Protein AF-A0A838QZK5-F1 (afdb_monomer_lite)

Structure (mmCIF, N/CA/C/O backbone):
data_AF-A0A838QZK5-F1
#
_entry.id   AF-A0A838QZK5-F1
#
loop_
_atom_site.group_PDB
_atom_site.id
_atom_site.type_symbol
_atom_site.label_atom_id
_atom_site.label_alt_id
_atom_site.label_comp_id
_atom_site.label_asym_id
_atom_site.label_entity_id
_atom_site.label_seq_id
_atom_site.pdbx_PDB_ins_code
_atom_site.Cartn_x
_atom_site.Cartn_y
_atom_site.Cartn_z
_atom_site.occupancy
_atom_site.B_iso_or_equiv
_atom_site.auth_seq_id
_atom_site.auth_comp_id
_atom_site.auth_asym_id
_atom_site.auth_atom_id
_atom_site.pdbx_PDB_model_num
ATOM 1 N N . MET A 1 1 ? -12.836 -8.791 6.730 1.00 57.06 1 MET A N 1
ATOM 2 C CA . MET A 1 1 ? -11.793 -8.694 7.768 1.00 57.06 1 MET A CA 1
ATOM 3 C C . MET A 1 1 ? -12.200 -7.575 8.695 1.00 57.06 1 MET A C 1
ATOM 5 O O . MET A 1 1 ? -12.522 -6.504 8.193 1.00 57.06 1 MET A O 1
ATOM 9 N N . SER A 1 2 ? -12.292 -7.841 9.995 1.00 67.31 2 SER A N 1
ATOM 10 C CA . SER A 1 2 ? -12.326 -6.772 10.993 1.00 67.31 2 SER A CA 1
ATOM 11 C C . SER A 1 2 ? -10.965 -6.082 10.979 1.00 67.31 2 SER A C 1
ATOM 13 O O . SER A 1 2 ? -9.947 -6.756 10.862 1.00 67.31 2 SER A O 1
ATOM 15 N N . VAL A 1 3 ? -10.953 -4.752 11.011 1.00 78.38 3 VAL A N 1
ATOM 16 C CA . VAL A 1 3 ? -9.720 -3.995 11.233 1.00 78.38 3 VAL A CA 1
ATOM 17 C C . VAL A 1 3 ? -9.463 -4.006 12.733 1.00 78.38 3 VAL A C 1
ATOM 19 O O . VAL A 1 3 ? -10.292 -3.493 13.486 1.00 78.38 3 VAL A O 1
ATOM 22 N N . ASP A 1 4 ? -8.344 -4.585 13.154 1.00 84.38 4 ASP A N 1
ATOM 23 C CA . ASP A 1 4 ? -7.998 -4.681 14.570 1.00 84.38 4 ASP A CA 1
ATOM 24 C C . ASP A 1 4 ? -7.388 -3.357 15.069 1.00 84.38 4 ASP A C 1
ATOM 26 O O . ASP A 1 4 ? -6.628 -2.691 14.359 1.00 84.38 4 ASP A O 1
ATOM 30 N N . GLU A 1 5 ? -7.694 -2.949 16.304 1.00 86.88 5 GLU A N 1
ATOM 31 C CA . GLU A 1 5 ? -7.163 -1.702 16.889 1.00 86.88 5 GLU A CA 1
ATOM 32 C C . GLU A 1 5 ? -5.630 -1.699 16.983 1.00 86.88 5 GLU A C 1
ATOM 34 O O . GLU A 1 5 ? -4.997 -0.656 16.805 1.00 86.88 5 GLU A O 1
ATOM 39 N N . GLU A 1 6 ? -5.019 -2.871 17.174 1.00 87.44 6 GLU A N 1
ATOM 40 C CA . GLU A 1 6 ? -3.563 -3.038 17.149 1.00 87.44 6 GLU A CA 1
ATOM 41 C C . GLU A 1 6 ? -2.970 -2.690 15.771 1.00 87.44 6 GLU A C 1
ATOM 43 O O . GLU A 1 6 ? -1.923 -2.042 15.686 1.00 87.44 6 GLU A O 1
ATOM 48 N N . GLN A 1 7 ? -3.668 -3.030 14.677 1.00 88.88 7 GLN A N 1
ATOM 49 C CA . GLN A 1 7 ? -3.252 -2.615 13.335 1.00 88.88 7 GLN A CA 1
ATOM 50 C C . GLN A 1 7 ? -3.349 -1.099 13.163 1.00 88.88 7 GLN A C 1
ATOM 52 O O . GLN A 1 7 ? -2.453 -0.511 12.562 1.00 88.88 7 GLN A O 1
ATOM 57 N N . LEU A 1 8 ? -4.392 -0.450 13.688 1.00 93.75 8 LEU A N 1
ATOM 58 C CA . LEU A 1 8 ? -4.541 1.007 13.586 1.00 93.75 8 LEU A CA 1
ATOM 59 C C . LEU A 1 8 ? -3.442 1.758 14.348 1.00 93.75 8 LEU A C 1
ATOM 61 O O . LEU A 1 8 ? -2.937 2.767 13.850 1.00 93.75 8 LEU A O 1
ATOM 65 N N . GLU A 1 9 ? -2.998 1.252 15.501 1.00 95.56 9 GLU A N 1
ATOM 66 C CA . GLU A 1 9 ? -1.932 1.894 16.280 1.00 95.56 9 GLU A CA 1
ATOM 67 C C . GLU A 1 9 ? -0.609 1.989 15.494 1.00 95.56 9 GLU A C 1
ATOM 69 O O . GLU A 1 9 ? 0.068 3.021 15.545 1.00 95.56 9 GLU A O 1
ATOM 74 N N . ARG A 1 10 ? -0.285 0.997 14.648 1.00 95.50 10 ARG A N 1
ATOM 75 C CA . ARG A 1 10 ? 0.881 1.049 13.740 1.00 95.50 10 ARG A CA 1
ATOM 76 C C . ARG A 1 10 ? 0.883 2.298 12.848 1.00 95.50 10 ARG A C 1
ATOM 78 O O . ARG A 1 10 ? 1.947 2.846 12.553 1.00 95.50 10 ARG A O 1
ATOM 85 N N . TYR A 1 11 ? -0.295 2.769 12.438 1.00 97.06 11 TYR A N 1
ATOM 86 C CA . TYR A 1 11 ? -0.475 3.891 11.510 1.00 97.06 11 TYR A CA 1
ATOM 87 C C . TYR A 1 11 ? -0.838 5.207 12.211 1.00 97.06 11 TYR A C 1
ATOM 89 O O . TYR A 1 11 ? -1.112 6.213 11.551 1.00 97.06 11 TYR A O 1
ATOM 97 N N . ARG A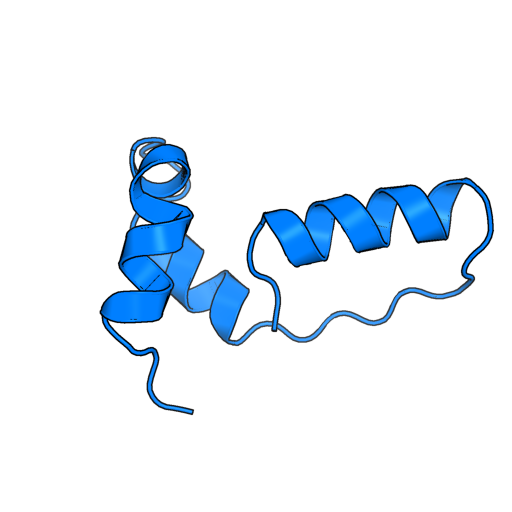 1 12 ? -0.771 5.262 13.549 1.00 96.69 12 ARG A N 1
ATOM 98 C CA . ARG A 1 12 ? -1.156 6.439 14.348 1.00 96.69 12 ARG A CA 1
ATOM 99 C C . ARG A 1 12 ? -0.523 7.742 13.863 1.00 96.69 12 ARG A C 1
ATOM 101 O O . ARG A 1 12 ? -1.158 8.790 13.907 1.00 96.69 12 ARG A O 1
ATOM 108 N N . ARG A 1 13 ? 0.734 7.708 13.402 1.00 96.88 13 ARG A N 1
ATOM 109 C CA . 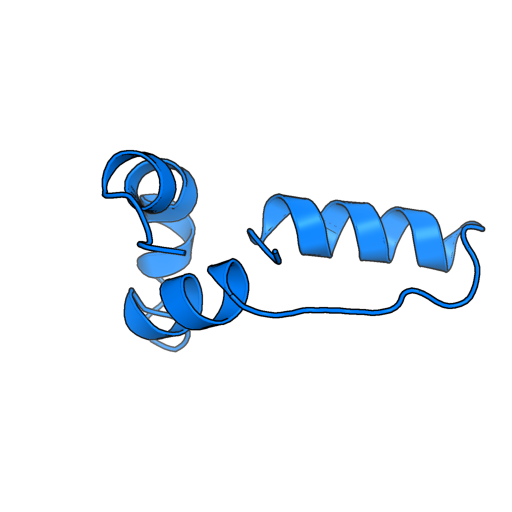ARG A 1 13 ? 1.438 8.908 12.911 1.00 96.88 13 ARG A CA 1
ATOM 110 C C . ARG A 1 13 ? 0.861 9.434 11.598 1.00 96.88 13 ARG A C 1
ATOM 112 O O . ARG A 1 13 ? 0.647 10.637 11.506 1.00 96.88 13 ARG A O 1
ATOM 1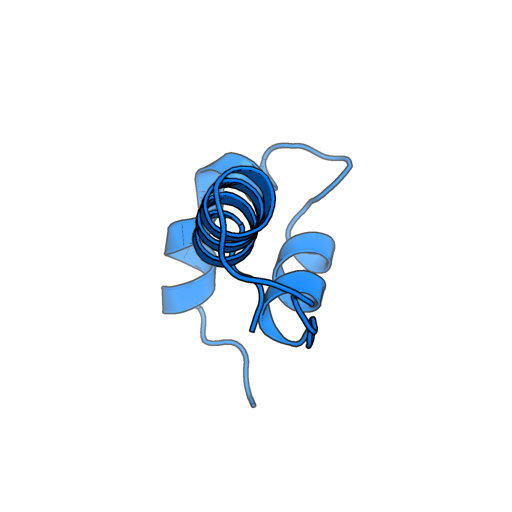19 N N . GLN A 1 14 ? 0.600 8.570 10.616 1.00 97.19 14 GLN A N 1
ATOM 120 C CA . GLN A 1 14 ? 0.053 9.009 9.327 1.00 97.19 14 GLN A CA 1
ATOM 121 C C . GLN A 1 14 ? -1.418 9.422 9.437 1.00 97.19 14 GLN A C 1
ATOM 123 O O . GLN A 1 14 ? -1.815 10.389 8.799 1.00 97.19 14 GLN A O 1
ATOM 128 N N . MET A 1 15 ? -2.197 8.799 10.330 1.00 97.19 15 MET A N 1
ATOM 129 C CA . MET A 1 15 ? -3.588 9.197 10.595 1.00 97.19 15 MET A CA 1
ATOM 130 C C . MET A 1 15 ? -3.726 10.607 11.191 1.00 97.19 15 MET A C 1
ATOM 132 O O . MET A 1 15 ? -4.789 11.212 11.086 1.00 97.19 15 MET A O 1
ATOM 136 N N . ARG A 1 16 ? -2.659 11.178 11.778 1.00 97.44 16 ARG A N 1
ATOM 137 C CA . ARG A 1 16 ? -2.651 12.591 12.218 1.00 97.44 16 ARG A CA 1
ATOM 138 C C . ARG A 1 16 ? -2.742 13.573 11.053 1.00 97.44 16 ARG A C 1
ATOM 140 O O . ARG A 1 16 ? -3.078 14.735 11.270 1.00 97.44 16 ARG A O 1
ATOM 147 N N . PHE A 1 17 ? -2.424 13.139 9.836 1.00 97.69 17 PHE A N 1
ATOM 148 C CA . PHE A 1 17 ? -2.659 13.940 8.649 1.00 97.69 17 PHE A CA 1
ATOM 149 C C . PHE A 1 17 ? -4.163 13.968 8.375 1.00 97.69 17 PHE A C 1
ATOM 151 O O . PHE A 1 17 ? -4.731 12.983 7.906 1.00 97.69 17 PHE A O 1
ATOM 158 N N . ALA A 1 18 ? -4.802 15.096 8.696 1.00 96.75 18 ALA A N 1
ATOM 159 C CA . ALA A 1 18 ? -6.257 15.250 8.643 1.00 96.75 18 ALA A CA 1
ATOM 160 C C . ALA A 1 18 ? -6.907 14.806 7.313 1.00 96.75 18 ALA A C 1
ATOM 162 O O . ALA A 1 18 ? -7.967 14.190 7.379 1.00 96.75 18 ALA A O 1
ATOM 163 N N . PRO A 1 19 ? -6.299 15.024 6.126 1.00 97.38 19 PRO A N 1
ATOM 164 C CA . PRO A 1 19 ? -6.860 14.514 4.872 1.00 97.38 19 PRO A CA 1
ATOM 165 C C . PRO A 1 19 ? -6.887 12.981 4.737 1.00 97.38 19 PRO A C 1
ATOM 167 O O . PRO A 1 19 ? -7.653 12.475 3.923 1.00 97.38 19 PRO A O 1
ATOM 170 N N . LEU A 1 20 ? -6.066 12.243 5.495 1.00 97.00 20 LEU A N 1
ATOM 171 C CA . LEU A 1 20 ? -6.133 10.779 5.580 1.00 97.00 20 LEU A CA 1
ATOM 172 C C . LEU A 1 20 ? -7.075 10.360 6.715 1.00 97.00 20 LEU A C 1
ATOM 174 O O . LEU A 1 20 ? -8.078 9.691 6.474 1.00 97.00 20 LEU A O 1
ATOM 178 N N . GLY A 1 21 ? -6.757 10.773 7.945 1.00 97.25 21 GLY A N 1
ATOM 179 C CA . GLY A 1 21 ? -7.505 10.396 9.140 1.00 97.25 21 GLY A CA 1
ATOM 180 C C . GLY A 1 21 ? -7.571 8.884 9.388 1.00 97.25 21 GLY A C 1
ATOM 181 O O . GLY A 1 21 ? -6.953 8.070 8.703 1.00 97.25 21 GLY A O 1
ATOM 182 N N . ASP A 1 22 ? -8.356 8.516 10.393 1.00 96.12 22 ASP A N 1
ATOM 183 C CA . ASP A 1 22 ? -8.628 7.123 10.766 1.00 96.12 22 ASP A CA 1
ATOM 184 C C . ASP A 1 22 ? -9.438 6.384 9.684 1.00 96.12 22 ASP A C 1
ATOM 186 O O . ASP A 1 22 ? -9.132 5.254 9.307 1.00 96.12 22 ASP A O 1
ATOM 190 N N . GLU A 1 23 ? -10.412 7.072 9.084 1.00 96.12 23 GLU A N 1
ATOM 191 C CA . GLU A 1 23 ? -11.225 6.524 7.995 1.00 96.12 23 GLU A CA 1
ATOM 192 C C . GLU A 1 23 ? -10.391 6.201 6.747 1.00 96.12 23 GLU A C 1
ATOM 194 O O . GLU A 1 23 ? -10.523 5.126 6.160 1.00 96.12 23 GLU A O 1
ATOM 199 N N . GLY A 1 24 ? -9.473 7.090 6.354 1.00 97.19 24 GLY A N 1
ATOM 200 C CA . GLY A 1 24 ? -8.566 6.825 5.240 1.00 97.19 24 GLY A CA 1
ATOM 201 C C . GLY A 1 24 ? -7.664 5.623 5.504 1.00 97.19 24 GLY A C 1
ATOM 202 O O . GLY A 1 24 ? -7.434 4.830 4.592 1.00 97.19 24 GLY A O 1
ATOM 203 N N . GLN A 1 25 ? -7.219 5.429 6.749 1.00 97.75 25 GLN A N 1
ATOM 204 C CA . GLN A 1 25 ? -6.427 4.256 7.106 1.00 97.75 25 GLN A CA 1
ATOM 205 C C . GLN A 1 25 ? -7.220 2.958 7.008 1.00 97.75 25 GLN A C 1
ATOM 207 O O . GLN A 1 25 ? -6.724 1.989 6.433 1.00 97.75 25 GLN A O 1
ATOM 212 N N . ARG A 1 26 ? -8.457 2.930 7.520 1.00 96.31 26 ARG A N 1
ATOM 213 C CA . ARG A 1 26 ? -9.329 1.753 7.384 1.00 96.31 26 ARG A CA 1
ATOM 214 C C . ARG A 1 26 ? -9.564 1.395 5.926 1.00 96.31 26 ARG A C 1
ATOM 216 O O . ARG A 1 26 ? -9.555 0.219 5.582 1.00 96.31 26 ARG A O 1
ATOM 223 N N . ARG A 1 27 ? -9.715 2.399 5.058 1.00 96.75 27 ARG A N 1
ATOM 224 C CA . ARG A 1 27 ? -9.850 2.185 3.613 1.00 96.75 27 ARG A CA 1
ATOM 225 C C . ARG A 1 27 ? -8.599 1.567 2.992 1.00 96.75 27 ARG A C 1
ATOM 227 O O . ARG A 1 27 ? -8.749 0.695 2.144 1.00 96.75 27 ARG A O 1
ATOM 234 N N . LEU A 1 28 ? -7.395 1.979 3.400 1.00 97.31 28 LEU A N 1
ATOM 235 C CA . LEU A 1 28 ? -6.147 1.351 2.942 1.00 97.31 28 LEU A CA 1
ATOM 236 C C . LEU A 1 28 ? -6.071 -0.119 3.386 1.00 97.31 28 LEU A C 1
ATOM 238 O O . LEU A 1 28 ? -5.829 -0.983 2.547 1.00 97.31 28 LEU A O 1
ATOM 242 N N . LEU A 1 29 ? -6.399 -0.407 4.648 1.00 96.62 29 LEU A N 1
ATOM 243 C CA . LEU A 1 29 ? -6.364 -1.753 5.246 1.00 96.62 29 LEU A CA 1
ATOM 244 C C . LEU A 1 2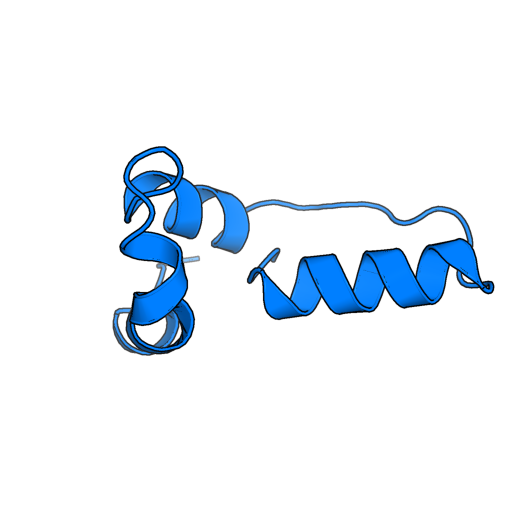9 ? -7.374 -2.754 4.670 1.00 96.62 29 LEU A C 1
ATOM 246 O O . LEU A 1 29 ? -7.390 -3.911 5.062 1.00 96.62 29 LEU A O 1
ATOM 250 N N . VAL A 1 30 ? -8.280 -2.318 3.797 1.00 96.25 30 VAL A N 1
ATOM 251 C CA . VAL A 1 30 ? -9.181 -3.222 3.062 1.00 96.25 30 VAL A CA 1
ATOM 252 C C . VAL A 1 30 ? -9.022 -3.083 1.550 1.00 96.25 30 VAL A C 1
ATOM 254 O O . VAL A 1 30 ? -9.716 -3.754 0.779 1.00 96.25 30 VAL A O 1
ATOM 257 N N . ALA A 1 31 ? -8.133 -2.192 1.105 1.00 97.69 31 ALA A N 1
ATOM 258 C CA . ALA A 1 31 ? -7.876 -1.958 -0.301 1.00 97.69 31 ALA A CA 1
ATOM 259 C C . ALA A 1 31 ? -7.085 -3.119 -0.900 1.00 97.69 31 ALA A C 1
ATOM 261 O O . ALA A 1 31 ? -6.193 -3.695 -0.287 1.00 97.69 31 ALA A O 1
ATOM 262 N N . ARG A 1 32 ? -7.376 -3.425 -2.163 1.00 97.75 32 ARG A N 1
ATOM 263 C CA . ARG A 1 32 ? -6.632 -4.407 -2.951 1.00 97.75 32 ARG A CA 1
ATOM 264 C C . ARG A 1 32 ? -6.031 -3.706 -4.153 1.00 97.75 32 ARG A C 1
ATOM 266 O O . ARG A 1 32 ? -6.746 -3.030 -4.889 1.00 97.75 32 ARG A O 1
ATOM 273 N N . VAL A 1 33 ? -4.728 -3.871 -4.347 1.00 97.69 33 VAL A N 1
ATOM 274 C CA . VAL A 1 33 ? -3.977 -3.224 -5.427 1.00 97.69 33 VAL A CA 1
ATOM 275 C C . VAL A 1 33 ? -3.199 -4.279 -6.204 1.00 97.69 33 VAL A C 1
ATOM 277 O O . VAL A 1 33 ? -2.535 -5.128 -5.615 1.00 97.69 33 VAL A O 1
ATOM 280 N N . LEU A 1 34 ? -3.274 -4.213 -7.534 1.00 97.88 34 LEU A N 1
ATOM 281 C CA . LEU A 1 34 ? -2.437 -4.994 -8.440 1.00 97.88 34 LEU A CA 1
ATOM 282 C C . LEU A 1 34 ? -1.245 -4.139 -8.879 1.00 97.88 34 LEU A C 1
ATOM 284 O O . LEU A 1 34 ? -1.432 -3.087 -9.488 1.00 97.88 34 LEU A O 1
ATOM 288 N N . VAL A 1 35 ? -0.027 -4.611 -8.620 1.00 97.56 35 VAL A N 1
ATOM 289 C CA . VAL A 1 35 ? 1.202 -4.013 -9.158 1.00 97.56 35 VAL A CA 1
ATOM 290 C C . VAL A 1 35 ? 1.623 -4.807 -10.395 1.00 97.56 35 VAL A C 1
ATOM 292 O O . VAL A 1 35 ? 2.029 -5.963 -10.291 1.00 97.56 35 VAL A O 1
ATOM 295 N N . CYS A 1 36 ? 1.504 -4.204 -11.580 1.00 97.69 36 CYS A N 1
ATOM 296 C CA . CYS A 1 36 ? 1.879 -4.84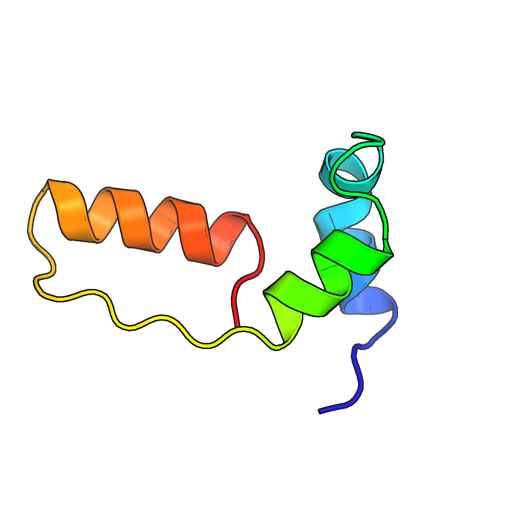7 -12.839 1.00 97.69 36 CYS A CA 1
ATOM 297 C C . CYS A 1 36 ? 3.356 -4.587 -13.164 1.00 97.69 36 CYS A C 1
ATOM 299 O O . CYS A 1 36 ? 3.708 -3.568 -13.756 1.00 97.69 36 CYS A O 1
ATOM 301 N N . GLY A 1 37 ? 4.204 -5.543 -12.787 1.00 97.69 37 GLY A N 1
ATOM 302 C CA . GLY A 1 37 ? 5.652 -5.490 -12.973 1.00 97.69 37 GLY A CA 1
ATOM 303 C C . GLY A 1 37 ? 6.381 -5.096 -11.690 1.00 97.69 37 GLY A C 1
ATOM 304 O O . GLY A 1 37 ? 6.054 -4.098 -11.060 1.00 97.69 37 GLY A O 1
ATOM 305 N N . CYS A 1 38 ? 7.401 -5.876 -11.325 1.00 96.56 38 CYS A N 1
ATOM 306 C CA . CYS A 1 38 ? 8.128 -5.759 -10.052 1.00 96.56 38 CYS A CA 1
ATOM 307 C C . CYS A 1 38 ? 9.603 -5.355 -10.246 1.00 96.56 38 CYS A C 1
ATOM 309 O O . CYS A 1 38 ? 10.478 -5.792 -9.503 1.00 96.56 38 CYS A O 1
ATOM 311 N N . GLY A 1 39 ? 9.884 -4.557 -11.282 1.00 97.31 39 GLY A N 1
ATOM 312 C CA . GLY A 1 39 ? 11.196 -3.935 -11.507 1.00 97.31 39 GLY A CA 1
ATOM 313 C C . GLY A 1 39 ? 11.393 -2.679 -10.650 1.00 97.31 39 GLY A C 1
ATOM 314 O O . GLY A 1 39 ? 10.700 -2.497 -9.656 1.00 97.31 39 GLY A O 1
ATOM 315 N N . ALA A 1 40 ? 12.284 -1.771 -11.062 1.00 98.19 40 ALA A N 1
ATOM 316 C CA . ALA A 1 40 ? 12.669 -0.593 -10.268 1.00 98.19 40 ALA A CA 1
ATOM 317 C C . ALA A 1 40 ? 11.487 0.260 -9.757 1.00 98.19 40 ALA A C 1
ATOM 319 O O . ALA A 1 40 ? 11.470 0.662 -8.600 1.00 98.19 40 ALA A O 1
ATOM 320 N N . LEU A 1 41 ? 10.482 0.521 -10.600 1.00 98.25 41 LEU A N 1
ATOM 321 C CA . LEU A 1 41 ? 9.300 1.296 -10.197 1.00 98.25 41 LEU A CA 1
ATOM 322 C C . LEU A 1 41 ? 8.328 0.464 -9.355 1.00 98.25 41 LEU A C 1
ATOM 324 O O . LEU A 1 41 ? 7.781 0.953 -8.370 1.00 98.25 41 LEU A O 1
ATOM 328 N N . GLY A 1 42 ? 8.126 -0.797 -9.742 1.00 98.50 42 GLY A N 1
ATOM 329 C CA . GLY A 1 42 ? 7.187 -1.699 -9.084 1.00 98.50 42 GLY A CA 1
ATOM 330 C C . GLY A 1 42 ? 7.591 -2.032 -7.654 1.00 98.50 42 GLY A C 1
ATOM 331 O O . GLY A 1 42 ? 6.739 -2.055 -6.773 1.00 98.50 42 GLY A O 1
ATOM 332 N N . SER A 1 43 ? 8.886 -2.229 -7.404 1.00 98.25 43 SER A N 1
ATOM 333 C CA . SER A 1 43 ? 9.404 -2.500 -6.063 1.00 98.25 43 SER A CA 1
ATOM 334 C C . SER A 1 43 ? 9.260 -1.293 -5.133 1.00 98.25 43 SER A C 1
ATOM 336 O O . SER A 1 43 ? 8.810 -1.458 -4.002 1.00 98.25 43 SER A O 1
ATOM 338 N N . VAL A 1 44 ? 9.554 -0.079 -5.613 1.00 98.38 44 VAL A N 1
ATOM 339 C CA . VAL A 1 44 ? 9.354 1.160 -4.840 1.00 98.38 44 VAL A CA 1
ATOM 340 C C . VAL A 1 44 ? 7.869 1.400 -4.566 1.00 98.38 44 VAL A C 1
ATOM 342 O O . VAL A 1 44 ? 7.495 1.707 -3.437 1.00 98.38 44 VAL A O 1
ATOM 345 N N . ALA A 1 45 ? 7.004 1.218 -5.568 1.00 98.44 45 ALA A N 1
ATOM 346 C CA . ALA A 1 45 ? 5.562 1.346 -5.384 1.00 98.44 45 ALA A CA 1
ATOM 347 C C . ALA A 1 45 ? 5.028 0.323 -4.368 1.00 98.44 45 ALA A C 1
ATOM 349 O O . ALA A 1 45 ? 4.263 0.690 -3.479 1.00 98.44 45 ALA A O 1
ATOM 350 N N . ALA A 1 46 ? 5.459 -0.939 -4.456 1.00 98.31 46 ALA A N 1
ATOM 351 C CA . ALA A 1 46 ? 5.063 -1.986 -3.521 1.00 98.31 46 ALA A CA 1
ATOM 352 C C . ALA A 1 46 ? 5.515 -1.683 -2.082 1.00 98.31 46 ALA A C 1
ATOM 354 O O . ALA A 1 46 ? 4.706 -1.806 -1.163 1.00 98.31 46 ALA A O 1
ATOM 355 N N . ASP A 1 47 ? 6.759 -1.231 -1.881 1.00 98.31 47 ASP A N 1
ATOM 356 C CA . ASP A 1 47 ? 7.260 -0.834 -0.555 1.00 98.31 47 ASP A CA 1
ATOM 357 C C . ASP A 1 47 ? 6.410 0.296 0.047 1.00 98.31 47 ASP A C 1
ATOM 359 O O . ASP A 1 47 ? 5.973 0.201 1.196 1.00 98.31 47 ASP A O 1
ATOM 363 N N . LEU A 1 48 ? 6.087 1.325 -0.743 1.00 98.12 48 LEU A N 1
ATOM 364 C CA . LEU A 1 48 ? 5.237 2.429 -0.294 1.00 98.12 48 LEU A CA 1
ATOM 365 C C . LEU A 1 48 ? 3.812 1.973 0.052 1.00 98.12 48 LEU A C 1
ATOM 367 O O . LEU A 1 48 ? 3.292 2.364 1.097 1.00 98.12 48 LEU A O 1
ATOM 371 N N . LEU A 1 49 ? 3.188 1.131 -0.779 1.00 98.25 49 LEU A N 1
ATOM 372 C CA . LEU A 1 49 ? 1.833 0.611 -0.545 1.00 98.25 49 LEU A CA 1
ATOM 373 C C . LEU A 1 49 ? 1.764 -0.222 0.744 1.00 98.25 49 LEU A C 1
ATOM 375 O O . LEU A 1 49 ? 0.877 -0.011 1.573 1.00 98.25 49 LEU A O 1
ATOM 379 N N . VAL A 1 50 ? 2.731 -1.118 0.956 1.00 97.19 50 VAL A N 1
ATOM 380 C CA . VAL A 1 50 ? 2.800 -1.951 2.167 1.00 97.19 50 VAL A CA 1
ATOM 381 C C . VAL A 1 50 ? 3.041 -1.091 3.409 1.00 97.19 50 VAL A C 1
ATOM 383 O O . VAL A 1 50 ? 2.387 -1.281 4.436 1.00 97.19 50 VAL A O 1
ATOM 386 N N . ARG A 1 51 ? 3.943 -0.105 3.331 1.00 96.88 51 ARG A N 1
ATOM 387 C CA . ARG A 1 51 ? 4.207 0.827 4.440 1.00 96.88 51 ARG A CA 1
ATOM 388 C C . ARG A 1 51 ? 2.999 1.689 4.783 1.00 96.88 51 ARG A C 1
ATOM 390 O O . ARG A 1 51 ? 2.782 1.950 5.962 1.00 96.88 51 ARG A O 1
ATOM 397 N N . ALA A 1 52 ? 2.219 2.092 3.783 1.00 97.31 52 ALA A N 1
ATOM 398 C CA . ALA A 1 52 ? 0.979 2.835 3.979 1.00 97.31 52 ALA A CA 1
ATOM 399 C C . ALA A 1 52 ? -0.141 1.974 4.593 1.00 97.31 52 ALA A C 1
ATOM 401 O O . ALA A 1 52 ? -1.089 2.528 5.149 1.00 97.31 52 ALA A O 1
ATOM 402 N N . GLY A 1 53 ? -0.017 0.644 4.541 1.00 96.75 53 GLY A N 1
ATOM 403 C CA . GLY A 1 53 ? -0.999 -0.296 5.080 1.00 96.75 53 GLY A CA 1
ATOM 404 C C . GLY A 1 53 ? -2.078 -0.695 4.087 1.00 96.75 53 GLY A C 1
ATOM 405 O O . GLY A 1 53 ? -3.221 -0.864 4.487 1.00 96.75 53 GLY A O 1
ATOM 406 N N . VAL A 1 54 ? -1.736 -0.802 2.801 1.00 97.75 54 VAL A N 1
ATOM 407 C CA . VAL A 1 54 ? -2.630 -1.403 1.806 1.00 97.75 54 VAL A CA 1
ATOM 408 C C . VAL A 1 54 ? -2.726 -2.910 2.032 1.00 97.75 54 VAL A C 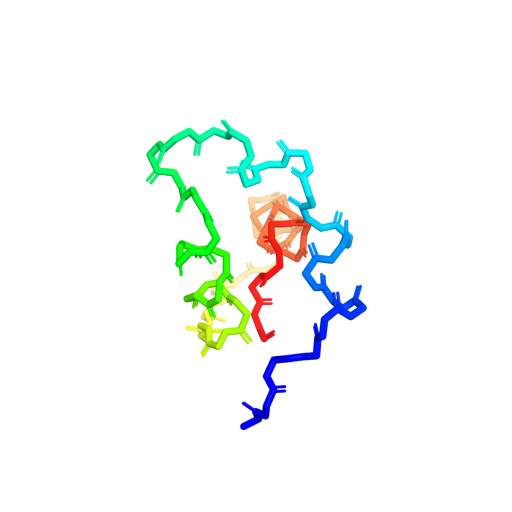1
ATOM 410 O O . VAL A 1 54 ? -1.692 -3.583 2.010 1.00 97.75 54 VAL A O 1
ATOM 413 N N . GLY A 1 55 ? -3.953 -3.425 2.159 1.00 92.88 55 GLY A N 1
ATOM 414 C CA . GLY A 1 55 ? -4.242 -4.863 2.241 1.00 92.88 55 GLY A CA 1
ATOM 415 C C . GLY A 1 55 ? -5.046 -5.272 3.460 1.00 92.88 55 GLY A C 1
ATOM 416 O O . GLY A 1 55 ? -4.579 -4.969 4.581 1.00 92.88 55 GLY A O 1
#

pLDDT: mean 94.79, std 7.43, range [57.06, 98.5]

Radius of gyration: 12.15 Å; chains: 1; bounding box: 25×24×30 Å

Sequence (55 aa):
MSVDEEQLERYRRQMRFAPLGDEGQRRLLVARVLVCGCGALGSVAADLLVRAGVG

Secondary structure (DSSP, 8-state):
-PPPHHHHHHTHHHHTSTTTHHHHHHHHTT--------SHHHHHHHHHHHHHT--

Foldseek 3Di:
DDDDVVNLVLCVVVLVPVVCHSVNLVCQQAADDDQDDCPPVSVVVVVVSVSSNHD